Protein AF-A0A7C2N7M6-F1 (afdb_monomer_lite)

Radius of gyration: 17.23 Å; chains: 1; bounding box: 42×13×42 Å

Sequence (66 aa):
MAEVIVGKNESLDNALKRFKRLVQKEGILSEIKKRDHYEKPSEKRKKRVRAAIIRQQKNSGRRRDE

pLDDT: mean 87.24, std 8.31, range [51.81, 95.06]

Secondary structure (DSSP, 8-state):
----PPPTT--HHHHHHHHHHHHHHHTHHHHHHHHSS---HHHHHHHHHHHHHHHHHHHHHHTT--

Structure (mmCIF, N/CA/C/O backbone):
data_AF-A0A7C2N7M6-F1
#
_entry.id   AF-A0A7C2N7M6-F1
#
loop_
_atom_site.group_PDB
_atom_site.id
_atom_site.type_symbol
_atom_site.label_atom_id
_atom_site.label_alt_id
_atom_site.label_comp_id
_atom_site.label_asym_id
_atom_site.label_entity_id
_atom_site.label_seq_id
_atom_site.pdbx_PDB_ins_code
_atom_site.Cartn_x
_atom_site.Cartn_y
_atom_site.Cartn_z
_atom_site.occupancy
_atom_site.B_iso_or_equiv
_atom_site.auth_seq_id
_atom_site.auth_comp_id
_atom_site.auth_asym_id
_atom_site.auth_atom_id
_atom_site.pdbx_PDB_model_num
ATOM 1 N N . MET A 1 1 ? -8.562 -8.604 -0.814 1.00 72.94 1 MET A N 1
ATOM 2 C CA . MET A 1 1 ? -9.510 -7.477 -0.843 1.00 72.94 1 MET A CA 1
ATOM 3 C C . MET A 1 1 ? -9.742 -7.135 0.602 1.00 72.94 1 MET A C 1
ATOM 5 O O . MET A 1 1 ? -10.172 -8.003 1.350 1.00 72.94 1 MET A O 1
ATOM 9 N N . ALA A 1 2 ? -9.354 -5.930 1.004 1.00 82.25 2 ALA A N 1
ATOM 10 C CA . ALA A 1 2 ? -9.402 -5.539 2.400 1.00 82.25 2 ALA A CA 1
ATOM 11 C C . ALA A 1 2 ? -10.858 -5.505 2.879 1.00 82.25 2 ALA A C 1
ATOM 13 O O . ALA A 1 2 ? -11.673 -4.776 2.322 1.00 82.25 2 ALA A O 1
ATOM 14 N N . GLU A 1 3 ? -11.158 -6.270 3.922 1.00 85.06 3 GLU A N 1
ATOM 15 C CA . GLU A 1 3 ? -12.452 -6.287 4.599 1.00 85.06 3 GLU A CA 1
ATOM 16 C C . GLU A 1 3 ? -12.223 -6.112 6.104 1.00 85.06 3 GLU A C 1
ATOM 18 O O . GLU A 1 3 ? -11.257 -6.638 6.664 1.00 85.06 3 GLU A O 1
ATOM 23 N N . VAL A 1 4 ? -13.084 -5.328 6.758 1.00 87.19 4 VAL A N 1
ATOM 24 C CA . VAL A 1 4 ? -13.067 -5.124 8.211 1.00 87.19 4 VAL A CA 1
ATOM 25 C C . VAL A 1 4 ? -14.482 -5.252 8.740 1.00 87.19 4 VAL A C 1
ATOM 27 O O . VAL A 1 4 ? -15.350 -4.456 8.397 1.00 87.19 4 VAL A O 1
ATOM 30 N N . ILE A 1 5 ? -14.680 -6.223 9.626 1.00 87.38 5 ILE A N 1
ATOM 31 C CA . ILE A 1 5 ? -15.918 -6.379 10.385 1.00 87.38 5 ILE A CA 1
ATOM 32 C C . ILE A 1 5 ? -15.786 -5.557 11.674 1.00 87.38 5 ILE A C 1
ATOM 34 O O . ILE A 1 5 ? -14.815 -5.707 12.427 1.00 87.38 5 ILE A O 1
ATOM 38 N N . VAL A 1 6 ? -16.747 -4.662 11.905 1.00 86.69 6 VAL A N 1
ATOM 39 C CA . VAL A 1 6 ? -16.782 -3.779 13.080 1.00 86.69 6 VAL A CA 1
ATOM 40 C C . VAL A 1 6 ? -17.376 -4.534 14.267 1.00 86.69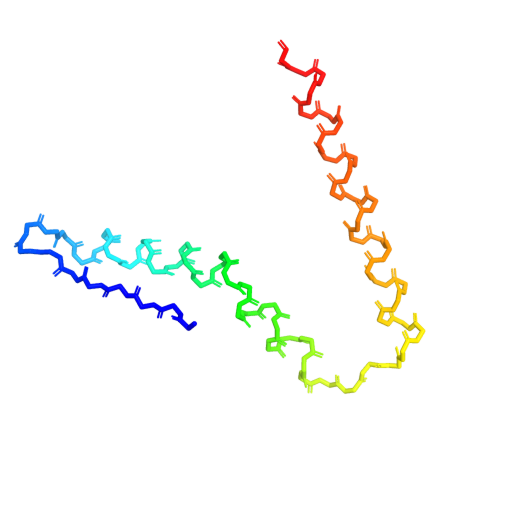 6 VAL A C 1
ATOM 42 O O . VAL A 1 6 ? -18.432 -5.157 14.156 1.00 86.69 6 VAL A O 1
ATOM 45 N N . GLY A 1 7 ? -16.688 -4.502 15.409 1.00 82.75 7 GLY A N 1
ATOM 46 C CA . GLY A 1 7 ? -17.171 -5.122 16.645 1.00 82.75 7 GLY A CA 1
ATOM 47 C C . GLY A 1 7 ? -18.184 -4.242 17.385 1.00 82.75 7 GLY A C 1
ATOM 48 O O . GLY A 1 7 ? -18.148 -3.022 17.271 1.00 82.75 7 GLY A O 1
ATOM 49 N N . LYS A 1 8 ? -19.047 -4.848 18.215 1.00 75.94 8 LYS A N 1
ATOM 50 C CA . LYS A 1 8 ? -20.108 -4.140 18.969 1.00 75.94 8 LYS A CA 1
ATOM 51 C C . LYS A 1 8 ? -19.605 -3.010 19.891 1.00 75.94 8 LYS A C 1
ATOM 53 O O . LYS A 1 8 ? -20.366 -2.096 20.168 1.00 75.94 8 LYS A O 1
ATOM 58 N N . ASN A 1 9 ? -18.339 -3.057 20.324 1.00 78.81 9 ASN A N 1
ATOM 59 C CA . ASN A 1 9 ? -17.706 -2.065 21.209 1.00 78.81 9 ASN A CA 1
ATOM 60 C C . ASN A 1 9 ? -16.550 -1.303 20.533 1.00 78.81 9 ASN A C 1
ATOM 62 O O . ASN A 1 9 ? -15.642 -0.814 21.205 1.00 78.81 9 ASN A O 1
ATOM 66 N N . GLU A 1 10 ? -16.523 -1.243 19.203 1.00 80.06 10 GLU A N 1
ATOM 67 C CA . GLU A 1 10 ? -15.483 -0.523 18.478 1.00 80.06 10 GLU A CA 1
ATOM 68 C C . GLU A 1 10 ? -15.991 0.831 17.973 1.00 80.06 10 GLU A C 1
ATOM 70 O O . GLU A 1 10 ? -17.033 0.918 17.331 1.00 80.06 10 GLU A O 1
ATOM 75 N N . SER A 1 11 ? -15.217 1.893 18.217 1.00 85.69 11 SER A N 1
ATOM 76 C CA . SER A 1 11 ? -15.447 3.182 17.559 1.00 85.69 11 SER A CA 1
ATOM 77 C C . SER A 1 11 ? -15.159 3.081 16.058 1.00 85.69 11 SER A C 1
ATOM 79 O O . SER A 1 11 ? -14.157 2.487 15.645 1.00 85.69 11 SER A O 1
ATOM 81 N N . LEU A 1 12 ? -15.995 3.726 15.243 1.00 86.19 12 LEU A N 1
ATOM 82 C CA . LEU A 1 12 ? -15.861 3.779 13.786 1.00 86.19 12 LEU A CA 1
ATOM 83 C C . LEU A 1 12 ? -14.451 4.205 13.338 1.00 86.19 12 LEU A C 1
ATOM 85 O O . LEU A 1 12 ? -13.889 3.625 12.408 1.00 86.19 12 LEU A O 1
ATOM 89 N N . ASP A 1 13 ? -13.830 5.150 14.046 1.00 88.62 13 ASP A N 1
ATO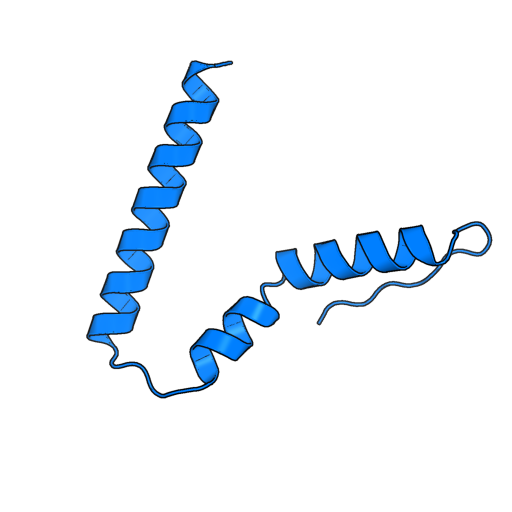M 90 C CA . ASP A 1 13 ? -12.480 5.630 13.731 1.00 88.62 13 ASP A CA 1
ATOM 91 C C . ASP A 1 13 ? -11.411 4.539 13.856 1.00 88.62 13 ASP A C 1
ATOM 93 O O . ASP A 1 13 ? -10.441 4.504 13.088 1.00 88.62 13 ASP A O 1
ATOM 97 N N . ASN A 1 14 ? -11.575 3.621 14.809 1.00 89.44 14 ASN A N 1
ATOM 98 C CA . ASN A 1 14 ? -10.659 2.499 14.977 1.00 89.44 14 ASN A CA 1
ATOM 99 C C . ASN A 1 14 ? -10.826 1.484 13.843 1.00 89.44 14 ASN A C 1
ATOM 101 O O . ASN A 1 14 ? -9.819 1.039 13.280 1.00 89.44 14 ASN A O 1
ATOM 105 N N . ALA A 1 15 ? -12.063 1.211 13.424 1.00 89.25 15 ALA A N 1
ATOM 106 C CA . ALA A 1 15 ? -12.333 0.352 12.277 1.00 89.25 15 ALA A CA 1
ATOM 107 C C . ALA A 1 15 ? -11.728 0.933 10.986 1.00 89.25 15 ALA A C 1
ATOM 109 O O . ALA A 1 15 ? -11.026 0.229 10.255 1.00 89.25 15 ALA A O 1
ATOM 110 N N . LEU A 1 16 ? -11.888 2.241 10.752 1.00 90.81 16 LEU A N 1
ATOM 111 C CA . LEU A 1 16 ? -11.306 2.944 9.602 1.00 90.81 16 LEU A CA 1
ATOM 112 C C . LEU A 1 16 ? -9.773 2.914 9.611 1.00 90.81 16 LEU A C 1
ATOM 114 O O . LEU A 1 16 ? -9.142 2.690 8.572 1.00 90.81 16 LEU A O 1
ATOM 118 N N . LYS A 1 17 ? -9.140 3.079 10.779 1.00 90.81 17 LYS A N 1
ATOM 119 C CA . LYS A 1 17 ? -7.679 2.948 10.915 1.00 90.81 17 LYS A CA 1
ATOM 120 C C . LYS A 1 17 ? -7.202 1.537 10.567 1.00 90.81 17 LYS A C 1
ATOM 122 O O . LYS A 1 17 ? -6.196 1.399 9.863 1.00 90.81 17 LYS A O 1
ATOM 127 N N . ARG A 1 18 ? -7.901 0.494 11.029 1.00 90.50 18 ARG A N 1
ATOM 128 C CA . ARG A 1 18 ? -7.577 -0.908 10.702 1.00 90.50 18 ARG A CA 1
ATOM 129 C C . ARG A 1 18 ? -7.748 -1.177 9.210 1.00 90.50 18 ARG A C 1
ATOM 131 O O . ARG A 1 18 ? -6.835 -1.722 8.591 1.00 90.50 18 ARG A O 1
ATOM 138 N N . PHE A 1 19 ? -8.841 -0.701 8.620 1.00 91.50 19 PHE A N 1
ATOM 139 C CA . PHE A 1 19 ? -9.096 -0.818 7.188 1.00 91.50 19 PHE A CA 1
ATOM 140 C C . PHE A 1 19 ? -8.001 -0.141 6.359 1.00 91.50 19 PHE A C 1
ATOM 142 O O . PHE A 1 19 ? -7.414 -0.764 5.478 1.00 91.50 19 PHE A O 1
ATOM 149 N N . LYS A 1 20 ? -7.621 1.096 6.703 1.00 92.12 20 LYS A N 1
ATOM 150 C CA . LYS A 1 20 ? -6.533 1.815 6.023 1.00 92.12 20 LYS A CA 1
ATOM 151 C C . LYS A 1 20 ? -5.211 1.045 6.079 1.00 92.12 20 LYS A C 1
ATOM 153 O O . LYS A 1 20 ? -4.505 0.973 5.074 1.00 92.12 20 LYS A O 1
ATOM 158 N N . ARG A 1 21 ? -4.881 0.439 7.226 1.00 91.69 21 ARG A N 1
ATOM 159 C CA . ARG A 1 21 ? -3.690 -0.419 7.364 1.00 91.69 21 ARG A CA 1
ATOM 160 C C . ARG A 1 21 ? -3.787 -1.678 6.503 1.00 91.69 21 ARG A C 1
ATOM 162 O O . ARG A 1 21 ? -2.795 -2.040 5.878 1.00 91.69 21 ARG A O 1
ATOM 169 N N . LEU A 1 22 ? -4.952 -2.321 6.433 1.00 92.56 22 LEU A N 1
ATOM 170 C CA . LEU A 1 22 ? -5.174 -3.495 5.583 1.00 92.56 22 LEU A CA 1
ATOM 171 C C . LEU A 1 22 ? -5.045 -3.154 4.095 1.00 92.56 22 LEU A C 1
ATOM 173 O O . LEU A 1 22 ? -4.306 -3.834 3.392 1.00 92.56 22 LEU A O 1
ATOM 177 N N . VAL A 1 23 ? -5.643 -2.051 3.635 1.00 93.88 23 VAL A N 1
ATOM 178 C CA . VAL A 1 23 ? -5.505 -1.551 2.252 1.00 93.88 23 VAL A CA 1
ATOM 179 C C . VAL A 1 23 ? -4.042 -1.278 1.896 1.00 93.88 23 VAL A C 1
ATOM 181 O O . VAL A 1 23 ? -3.582 -1.613 0.802 1.00 93.88 23 VAL A O 1
ATOM 184 N N . GLN A 1 24 ? -3.284 -0.686 2.823 1.00 91.25 24 GLN A N 1
ATOM 185 C CA . GLN A 1 24 ? -1.849 -0.456 2.645 1.00 91.25 24 GLN A CA 1
ATOM 186 C C . GLN A 1 24 ? -1.053 -1.766 2.617 1.00 91.25 24 GLN A C 1
ATOM 188 O O . GLN A 1 24 ? -0.151 -1.900 1.790 1.00 91.25 24 GLN A O 1
ATOM 193 N N . LYS A 1 25 ? -1.390 -2.729 3.484 1.00 90.50 25 LYS A N 1
ATOM 194 C CA . LYS A 1 25 ? -0.737 -4.043 3.568 1.00 90.50 25 LYS A CA 1
ATOM 195 C C . LYS A 1 25 ? -0.971 -4.880 2.312 1.00 90.50 25 LYS A C 1
ATOM 197 O O . LYS A 1 25 ? -0.024 -5.467 1.801 1.00 90.50 25 LYS A O 1
ATOM 202 N N . GLU A 1 26 ? -2.202 -4.908 1.809 1.00 92.50 26 GLU A N 1
ATOM 203 C CA . GLU A 1 26 ? -2.537 -5.564 0.541 1.00 92.50 26 GLU A CA 1
ATOM 204 C C . GLU A 1 26 ? -1.939 -4.827 -0.668 1.00 92.50 26 GLU A C 1
ATOM 206 O O . GLU A 1 26 ? -1.807 -5.399 -1.744 1.00 92.50 26 GLU A O 1
ATOM 211 N N . GLY A 1 27 ? -1.539 -3.562 -0.507 1.00 90.12 27 GLY A N 1
ATOM 212 C CA . GLY A 1 27 ? -0.891 -2.796 -1.565 1.00 90.12 27 GLY A CA 1
ATOM 213 C C . GLY A 1 27 ? -1.834 -2.388 -2.698 1.00 90.12 27 GLY A C 1
ATOM 214 O O . GLY A 1 27 ? -1.346 -2.002 -3.759 1.00 90.12 27 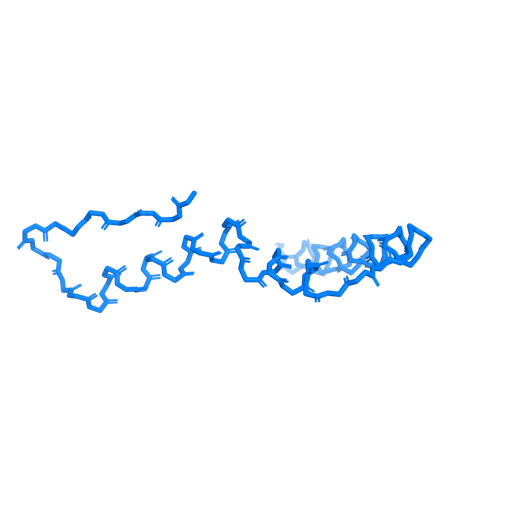GLY A O 1
ATOM 215 N N . ILE A 1 28 ? -3.152 -2.402 -2.468 1.00 90.88 28 ILE A N 1
ATOM 216 C CA . ILE A 1 28 ? -4.200 -2.124 -3.469 1.00 90.88 28 ILE A CA 1
ATOM 217 C C . ILE A 1 28 ? -3.931 -0.798 -4.196 1.00 90.88 28 ILE A C 1
ATOM 219 O O . ILE A 1 28 ? -3.883 -0.738 -5.421 1.00 90.88 28 ILE A O 1
ATOM 223 N N . LEU A 1 29 ? -3.637 0.268 -3.444 1.00 88.88 29 LEU A N 1
ATOM 224 C CA . LEU A 1 29 ? -3.325 1.584 -4.017 1.00 88.88 29 LEU A CA 1
ATOM 225 C C . LEU A 1 29 ? -2.037 1.583 -4.855 1.00 88.88 29 LEU A C 1
ATOM 227 O O . LEU A 1 29 ? -1.918 2.328 -5.826 1.00 88.88 29 LEU A O 1
ATOM 231 N N . SER A 1 30 ? -1.056 0.757 -4.482 1.00 89.25 30 SER A N 1
ATOM 232 C CA . SER A 1 30 ? 0.185 0.609 -5.252 1.00 89.25 30 SER A CA 1
ATOM 233 C C . SER A 1 30 ? -0.043 -0.180 -6.536 1.00 89.25 30 SER A C 1
ATOM 235 O O . SER A 1 30 ? 0.676 0.020 -7.509 1.00 89.25 30 SER A O 1
ATOM 237 N N . GLU A 1 31 ? -1.005 -1.096 -6.536 1.00 89.81 31 GLU A N 1
ATOM 238 C CA . GLU A 1 31 ? -1.369 -1.887 -7.701 1.00 89.81 31 GLU A CA 1
ATOM 239 C C . GLU A 1 31 ? -2.162 -1.074 -8.721 1.00 89.81 31 GLU A C 1
ATOM 241 O O . GLU A 1 31 ? -1.805 -1.102 -9.896 1.00 89.81 31 GLU A O 1
ATOM 246 N N . ILE A 1 32 ? -3.133 -0.273 -8.271 1.00 92.38 32 ILE A N 1
ATOM 247 C CA . ILE A 1 32 ? -3.868 0.669 -9.129 1.00 92.38 32 ILE A CA 1
ATOM 248 C C . ILE A 1 32 ? -2.879 1.556 -9.895 1.00 92.38 32 ILE A C 1
ATOM 250 O O . ILE A 1 32 ? -2.869 1.554 -11.121 1.00 92.38 32 ILE A O 1
ATOM 254 N N . LYS A 1 33 ? -1.940 2.200 -9.189 1.00 89.12 33 LYS A N 1
ATOM 255 C CA . LYS A 1 33 ? -0.916 3.061 -9.811 1.00 89.12 33 LYS A CA 1
ATOM 256 C C . LYS A 1 33 ? -0.002 2.339 -10.806 1.00 89.12 33 LYS A C 1
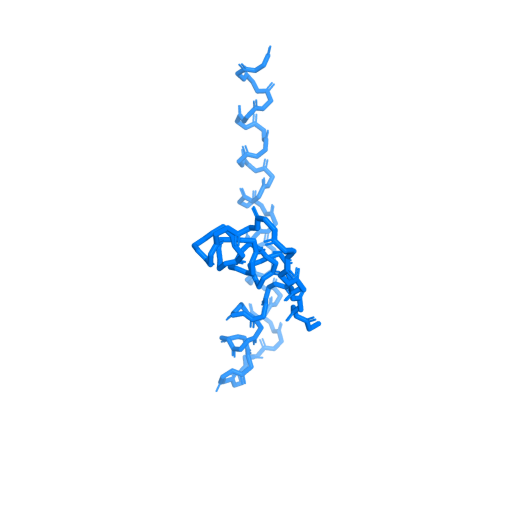ATOM 258 O O . LYS A 1 33 ? 0.517 2.967 -11.719 1.00 89.12 33 LYS A O 1
ATOM 263 N N . LYS A 1 34 ? 0.247 1.040 -10.616 1.00 88.25 34 LYS A N 1
ATOM 264 C CA . LYS A 1 34 ? 1.062 0.230 -11.541 1.00 88.25 34 LYS A CA 1
ATOM 265 C C . LYS A 1 34 ? 0.292 -0.194 -12.789 1.00 88.25 34 LYS A C 1
ATOM 267 O O . LYS A 1 34 ? 0.928 -0.551 -13.774 1.00 88.25 34 LYS A O 1
ATOM 272 N N . ARG A 1 35 ? -1.039 -0.249 -12.709 1.00 89.62 35 ARG A N 1
ATOM 273 C CA . ARG A 1 35 ? -1.933 -0.671 -13.796 1.00 89.62 35 ARG A CA 1
ATOM 274 C C . ARG A 1 35 ? -2.508 0.507 -14.585 1.00 89.62 35 ARG A C 1
ATOM 276 O O . ARG A 1 35 ? -3.004 0.286 -15.678 1.00 89.62 35 ARG A O 1
ATOM 283 N N . ASP A 1 36 ? -2.408 1.718 -14.043 1.00 90.56 36 ASP A N 1
ATOM 284 C CA . ASP A 1 36 ? -2.949 2.955 -14.617 1.00 90.56 36 ASP A CA 1
ATOM 285 C C . ASP A 1 36 ? -2.435 3.252 -16.038 1.00 90.56 36 ASP A C 1
ATOM 287 O O . ASP A 1 36 ? -3.159 3.760 -16.885 1.00 90.56 36 ASP A O 1
ATOM 291 N N . HIS A 1 37 ? -1.187 2.882 -16.333 1.00 89.75 37 HIS A N 1
ATOM 292 C CA . HIS A 1 37 ? -0.602 2.994 -17.666 1.00 89.75 37 HIS A CA 1
ATOM 293 C C . HIS A 1 37 ? 0.301 1.801 -17.978 1.00 89.75 37 HIS A C 1
ATOM 295 O O . HIS A 1 37 ? 0.853 1.155 -17.082 1.00 89.75 37 HIS A O 1
ATOM 301 N N . TYR A 1 38 ? 0.489 1.523 -19.271 1.00 92.88 38 TYR A N 1
ATOM 302 C CA . TYR A 1 38 ? 1.446 0.513 -19.705 1.00 92.88 38 TYR A CA 1
ATOM 303 C C . TYR A 1 38 ? 2.871 0.932 -19.339 1.00 92.88 38 TYR A C 1
ATOM 305 O O . TYR A 1 38 ? 3.367 1.984 -19.741 1.00 92.88 38 TYR A O 1
ATOM 313 N N . GLU A 1 39 ? 3.557 0.053 -18.619 1.00 90.44 39 GLU A N 1
ATOM 314 C CA . GLU A 1 39 ? 4.973 0.182 -18.321 1.00 90.44 39 GLU A CA 1
ATOM 315 C C . GLU A 1 39 ? 5.749 -0.912 -19.056 1.00 90.44 39 GLU A C 1
ATOM 317 O O . GLU A 1 39 ? 5.486 -2.107 -18.887 1.00 90.44 39 GLU A O 1
ATOM 322 N N . LYS A 1 40 ? 6.751 -0.507 -19.848 1.00 94.50 40 LYS A N 1
ATOM 323 C CA . LYS A 1 40 ? 7.627 -1.448 -20.556 1.00 94.50 40 LYS A CA 1
ATOM 324 C C . LYS A 1 40 ? 8.266 -2.436 -19.560 1.00 94.50 40 LYS A C 1
ATOM 326 O O . LYS A 1 40 ? 8.737 -2.004 -18.501 1.00 94.50 40 LYS A O 1
ATOM 331 N N . PRO A 1 41 ? 8.404 -3.733 -19.903 1.00 92.19 41 PRO A N 1
ATOM 332 C CA . PRO A 1 41 ? 8.950 -4.749 -18.997 1.00 92.19 41 PRO A CA 1
ATOM 333 C C . PRO A 1 41 ? 10.318 -4.391 -18.393 1.00 92.19 41 PRO A C 1
ATOM 335 O O . PRO A 1 41 ? 10.577 -4.677 -17.222 1.00 92.19 41 PRO A O 1
ATOM 338 N N . SER A 1 42 ? 11.178 -3.721 -19.168 1.00 93.62 42 SER A N 1
ATOM 339 C CA . SER A 1 42 ? 12.498 -3.263 -18.715 1.00 93.62 42 SER A CA 1
ATOM 340 C C . SER A 1 42 ? 12.405 -2.211 -17.602 1.00 93.62 42 SER A C 1
ATOM 342 O O . SER A 1 42 ? 13.070 -2.334 -16.572 1.00 93.62 42 SER A O 1
ATOM 344 N N . GLU A 1 43 ? 11.515 -1.227 -17.744 1.00 91.81 43 GLU A N 1
ATOM 345 C CA . GLU A 1 43 ? 11.308 -0.179 -16.736 1.00 91.81 43 GLU A CA 1
ATOM 346 C C . GLU A 1 43 ? 10.686 -0.752 -15.457 1.00 91.81 43 GLU A C 1
ATOM 348 O O . GLU A 1 43 ? 11.166 -0.478 -14.351 1.00 91.81 43 GLU A O 1
ATOM 353 N N . LYS A 1 44 ? 9.737 -1.686 -15.598 1.00 90.56 44 LYS A N 1
ATOM 354 C CA . LYS A 1 44 ? 9.172 -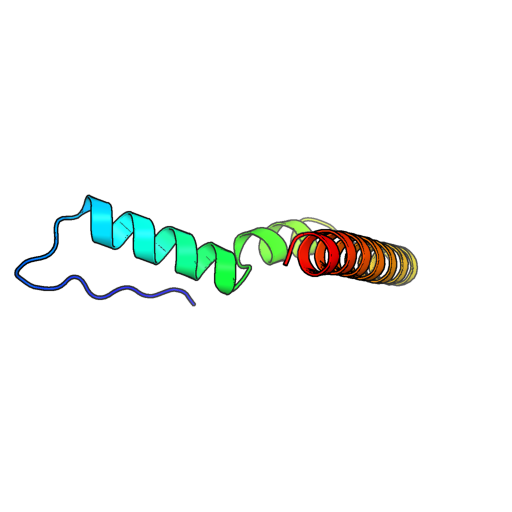2.444 -14.473 1.00 90.56 44 LYS A CA 1
ATOM 355 C C . LYS A 1 44 ? 10.248 -3.221 -13.704 1.00 90.56 44 LYS A C 1
ATOM 357 O O . LYS A 1 44 ? 10.251 -3.224 -12.467 1.00 90.56 44 LYS A O 1
ATOM 362 N N . ARG A 1 45 ? 11.194 -3.860 -14.410 1.00 92.00 45 ARG A N 1
ATOM 363 C CA . ARG A 1 45 ? 12.335 -4.569 -13.797 1.00 92.00 45 ARG A CA 1
ATOM 364 C C . ARG A 1 45 ? 13.261 -3.596 -13.065 1.00 92.00 45 ARG A C 1
ATOM 366 O O . ARG A 1 45 ? 13.593 -3.850 -11.908 1.00 92.00 45 ARG A O 1
ATOM 373 N N . LYS A 1 46 ? 13.617 -2.465 -13.685 1.00 93.75 46 LYS A N 1
ATOM 374 C CA . LYS A 1 46 ? 14.449 -1.420 -13.060 1.00 93.75 46 LYS A CA 1
ATOM 375 C C . LYS A 1 46 ? 13.809 -0.874 -11.781 1.00 93.75 46 LYS A C 1
ATOM 377 O O . LYS A 1 46 ? 14.479 -0.819 -10.750 1.00 93.75 46 LYS A O 1
ATOM 382 N N . LYS A 1 47 ? 12.515 -0.528 -11.804 1.00 91.25 47 LYS A N 1
ATOM 383 C CA . LYS A 1 47 ? 11.788 -0.051 -10.612 1.00 91.25 47 LYS A CA 1
ATOM 384 C C . LYS A 1 47 ? 11.763 -1.094 -9.495 1.00 91.25 47 LYS A C 1
ATOM 386 O O . LYS A 1 47 ? 11.990 -0.742 -8.338 1.00 91.25 47 LYS A O 1
ATOM 391 N N . ARG A 1 48 ? 11.546 -2.375 -9.822 1.00 89.94 48 ARG A N 1
ATOM 392 C CA . ARG A 1 48 ? 11.557 -3.472 -8.836 1.00 89.94 48 ARG A CA 1
ATOM 393 C C . ARG A 1 48 ? 12.912 -3.599 -8.134 1.00 89.94 48 ARG A C 1
ATOM 395 O O . ARG A 1 48 ? 12.941 -3.698 -6.911 1.00 89.94 48 ARG A O 1
ATOM 402 N N . VAL A 1 49 ? 14.013 -3.566 -8.888 1.00 95.06 49 VAL A N 1
ATOM 403 C CA . VAL A 1 49 ? 15.374 -3.666 -8.331 1.00 95.06 49 VAL A CA 1
ATOM 404 C C . VAL A 1 49 ? 15.688 -2.470 -7.433 1.00 95.06 49 VAL A C 1
ATOM 406 O O . VAL A 1 49 ? 16.106 -2.660 -6.294 1.00 95.06 49 VAL A O 1
ATOM 409 N N . ARG A 1 50 ? 15.404 -1.240 -7.887 1.00 94.56 50 ARG A N 1
ATOM 410 C CA . ARG A 1 50 ? 15.605 -0.033 -7.063 1.00 94.56 50 ARG A CA 1
ATOM 411 C C . ARG A 1 50 ? 14.810 -0.092 -5.758 1.00 94.56 50 ARG A C 1
ATOM 413 O O . ARG A 1 50 ? 15.354 0.199 -4.699 1.00 94.56 50 ARG A O 1
ATOM 420 N N . ALA A 1 51 ? 13.543 -0.508 -5.815 1.00 92.19 51 ALA A N 1
ATOM 421 C CA . ALA A 1 51 ? 12.706 -0.636 -4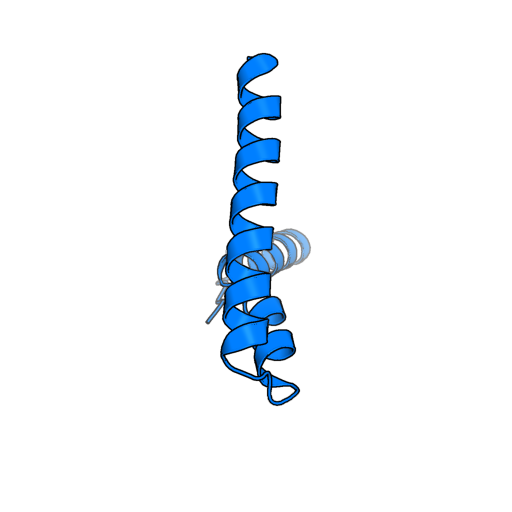.624 1.00 92.19 51 ALA A CA 1
ATOM 422 C C . ALA A 1 51 ? 13.264 -1.663 -3.619 1.00 92.19 51 ALA A C 1
ATOM 424 O O . ALA A 1 51 ? 13.205 -1.427 -2.412 1.00 92.19 51 ALA A O 1
ATOM 425 N N . ALA A 1 52 ? 13.833 -2.774 -4.100 1.00 92.94 52 ALA A N 1
ATOM 426 C CA . ALA A 1 52 ? 14.470 -3.780 -3.250 1.00 92.94 52 ALA A CA 1
ATOM 427 C C . ALA A 1 52 ? 15.731 -3.240 -2.556 1.00 92.94 52 ALA A C 1
ATOM 429 O O . ALA A 1 52 ? 15.862 -3.394 -1.342 1.00 92.94 52 ALA A O 1
ATOM 430 N N . ILE A 1 53 ? 16.600 -2.538 -3.294 1.00 94.38 53 ILE A N 1
ATOM 431 C CA . ILE A 1 53 ? 17.817 -1.911 -2.750 1.00 94.38 53 ILE A CA 1
ATOM 432 C C . ILE A 1 53 ? 17.458 -0.904 -1.652 1.00 94.38 53 ILE A C 1
ATOM 434 O O . ILE A 1 53 ? 17.986 -0.976 -0.544 1.00 94.38 53 ILE A O 1
ATOM 438 N N . ILE A 1 54 ? 16.501 -0.009 -1.919 1.00 92.12 54 ILE A N 1
ATOM 439 C CA . ILE A 1 54 ? 16.054 0.994 -0.940 1.00 92.12 54 ILE A CA 1
ATOM 440 C C . ILE A 1 54 ? 15.490 0.315 0.316 1.00 92.12 54 ILE A C 1
ATOM 442 O O . ILE A 1 54 ? 15.757 0.750 1.437 1.00 92.12 54 ILE A O 1
ATOM 446 N N . ARG A 1 55 ? 14.717 -0.768 0.158 1.00 90.19 55 ARG A N 1
ATOM 447 C CA . ARG A 1 55 ? 14.182 -1.535 1.293 1.00 90.19 55 ARG A CA 1
ATOM 448 C C . ARG A 1 55 ? 15.300 -2.163 2.127 1.00 90.19 55 ARG A C 1
ATOM 450 O O . ARG A 1 55 ? 15.228 -2.111 3.352 1.00 90.19 55 ARG A O 1
ATOM 457 N N . GLN A 1 56 ? 16.317 -2.728 1.480 1.00 91.69 56 GLN A N 1
ATOM 458 C CA . GLN A 1 56 ? 17.468 -3.326 2.155 1.00 91.69 56 GLN A CA 1
ATOM 459 C C . GLN A 1 56 ? 18.268 -2.276 2.934 1.00 91.69 56 GLN A C 1
ATOM 461 O O . GLN A 1 56 ? 18.538 -2.487 4.113 1.00 91.69 56 GLN A O 1
ATOM 466 N N . GLN A 1 57 ? 18.559 -1.125 2.321 1.00 91.31 57 GLN A N 1
ATOM 467 C CA . GLN A 1 57 ? 19.270 -0.015 2.966 1.00 91.31 57 GLN A CA 1
ATOM 468 C C . GLN A 1 57 ? 18.540 0.481 4.221 1.00 91.31 57 GLN A C 1
ATOM 470 O O . GLN A 1 57 ? 19.145 0.609 5.287 1.00 91.31 57 GLN A O 1
ATOM 475 N N . LYS A 1 58 ? 17.217 0.675 4.132 1.00 88.00 58 LYS A N 1
ATOM 476 C CA . LYS A 1 58 ? 16.390 1.066 5.286 1.00 88.00 58 LYS A CA 1
ATOM 477 C C . LYS A 1 58 ? 16.422 0.024 6.404 1.00 88.00 58 LYS A C 1
ATOM 479 O O . LYS A 1 58 ? 16.475 0.394 7.571 1.00 88.00 58 LYS A O 1
ATOM 484 N N . ASN A 1 59 ? 16.419 -1.263 6.060 1.00 86.31 59 ASN A N 1
ATOM 485 C CA . ASN A 1 59 ? 16.496 -2.340 7.046 1.00 86.31 59 ASN A CA 1
ATOM 486 C C . ASN A 1 59 ? 17.880 -2.420 7.714 1.00 86.31 59 ASN A C 1
ATOM 488 O O . ASN A 1 59 ? 17.968 -2.653 8.912 1.00 86.31 59 ASN A O 1
ATOM 492 N N . SER A 1 60 ? 18.960 -2.186 6.961 1.00 82.88 60 SER A N 1
ATOM 493 C CA . SER A 1 60 ? 20.328 -2.156 7.501 1.00 82.88 60 SER A CA 1
ATOM 494 C C . SER A 1 60 ? 20.639 -0.930 8.364 1.00 82.88 60 SER A C 1
ATOM 496 O O . SER A 1 60 ? 21.529 -0.997 9.202 1.00 82.88 60 SER A O 1
ATOM 498 N N . GLY A 1 61 ? 19.950 0.198 8.158 1.00 79.94 61 GLY A N 1
ATOM 499 C CA . GLY A 1 61 ? 20.003 1.328 9.094 1.00 79.94 61 GLY A CA 1
ATOM 500 C C . GLY A 1 61 ? 19.339 0.956 10.416 1.00 79.94 61 GLY A C 1
ATOM 501 O O . GLY A 1 61 ? 19.962 1.030 11.459 1.00 79.94 61 GLY A O 1
ATOM 502 N N . ARG A 1 62 ? 18.127 0.401 10.336 1.00 74.88 62 ARG A N 1
ATOM 503 C CA . ARG A 1 62 ? 17.322 0.026 11.504 1.00 74.88 62 ARG A CA 1
ATOM 504 C C . ARG A 1 62 ? 17.963 -1.031 12.410 1.00 74.88 62 ARG A C 1
ATOM 506 O O . ARG A 1 62 ? 17.769 -0.974 13.609 1.00 74.88 62 ARG A O 1
ATOM 513 N N . ARG A 1 63 ? 18.725 -1.970 11.836 1.00 69.38 63 ARG A N 1
ATOM 514 C CA . ARG A 1 63 ? 19.482 -3.000 12.576 1.00 69.38 63 ARG A CA 1
ATOM 515 C C . ARG A 1 63 ? 20.769 -2.496 13.236 1.00 69.38 63 ARG A C 1
ATOM 517 O O . ARG A 1 63 ? 21.389 -3.259 13.957 1.00 69.38 63 ARG A O 1
ATOM 524 N N . ARG A 1 64 ? 21.236 -1.290 12.901 1.00 62.81 64 ARG A N 1
ATOM 525 C CA . ARG A 1 64 ? 22.422 -0.689 13.535 1.00 62.81 64 ARG A CA 1
ATOM 526 C C . ARG A 1 64 ? 22.077 0.122 14.783 1.00 62.81 64 ARG A C 1
ATOM 528 O O . ARG A 1 64 ? 22.981 0.407 15.554 1.00 62.81 64 ARG A O 1
ATOM 535 N N . ASP A 1 65 ? 20.803 0.476 14.944 1.00 59.69 65 ASP A N 1
ATOM 536 C CA . ASP A 1 65 ? 20.280 1.242 16.078 1.00 59.69 65 ASP A CA 1
ATOM 537 C C . ASP A 1 65 ? 19.605 0.340 17.146 1.00 59.69 65 ASP A C 1
ATOM 539 O O . ASP A 1 65 ? 19.076 0.859 18.127 1.00 59.69 65 ASP A O 1
ATOM 543 N N . GLU A 1 66 ? 19.594 -0.987 16.940 1.00 51.81 66 GLU A N 1
ATOM 544 C CA . GLU A 1 66 ? 19.235 -2.027 17.930 1.00 51.81 66 GLU A CA 1
ATOM 545 C C . GLU A 1 66 ? 20.502 -2.574 18.597 1.00 51.81 66 GLU A C 1
ATOM 547 O O . GLU A 1 66 ? 20.460 -2.795 19.828 1.00 51.81 66 GLU A O 1
#

Foldseek 3Di:
DQDFDDDPPDDPVVSVVVSVVSCVVVCVVVVCVCPVDDDDPVVVVVVVVVVVVVVVVVVVVVVVVD